Protein AF-A0A9E6JLZ6-F1 (afdb_monomer_lite)

Structure (mmCIF, N/CA/C/O backbone):
data_AF-A0A9E6JLZ6-F1
#
_entry.id   AF-A0A9E6JLZ6-F1
#
loop_
_atom_site.group_PDB
_atom_site.id
_atom_site.type_symbol
_atom_site.label_atom_id
_atom_site.label_alt_id
_atom_site.label_comp_id
_atom_site.label_asym_id
_atom_site.label_entity_id
_atom_site.label_seq_id
_atom_site.pdbx_PDB_ins_code
_atom_site.Cartn_x
_atom_site.Cartn_y
_atom_site.Cartn_z
_atom_site.occupancy
_atom_site.B_iso_or_equiv
_atom_site.auth_seq_id
_atom_site.auth_comp_id
_atom_site.auth_asym_id
_atom_site.auth_atom_id
_atom_site.pdbx_PDB_model_num
ATOM 1 N N . PRO A 1 1 ? -5.596 9.745 14.674 1.00 66.50 1 PRO A N 1
ATOM 2 C CA . PRO A 1 1 ? -6.242 10.621 13.660 1.00 66.50 1 PRO A CA 1
ATOM 3 C C . PRO A 1 1 ? -5.771 12.075 13.818 1.00 66.50 1 PRO A C 1
ATOM 5 O O . PRO A 1 1 ? -5.611 12.515 14.950 1.00 66.50 1 PRO A O 1
ATOM 8 N N . ASN A 1 2 ? -5.491 12.784 12.718 1.00 77.94 2 ASN A N 1
ATOM 9 C CA . ASN A 1 2 ? -4.925 14.142 12.719 1.00 77.94 2 ASN A CA 1
ATOM 10 C C . ASN A 1 2 ? -5.914 15.126 12.075 1.00 77.94 2 ASN A C 1
ATOM 12 O O . ASN A 1 2 ? -6.376 14.887 10.961 1.00 77.94 2 ASN A O 1
ATOM 16 N N . GLU A 1 3 ? -6.198 16.242 12.742 1.00 79.31 3 GLU A N 1
ATOM 17 C CA . GLU A 1 3 ? -7.139 17.272 12.281 1.00 79.31 3 GLU A CA 1
ATOM 18 C C . GLU A 1 3 ? -6.757 17.851 10.907 1.00 79.31 3 GLU A C 1
ATOM 20 O O . GLU A 1 3 ? -7.615 18.040 10.047 1.00 79.31 3 GLU A O 1
ATOM 25 N N . LYS A 1 4 ? -5.453 18.004 10.633 1.00 84.12 4 LYS A N 1
ATOM 26 C CA . LYS A 1 4 ? -4.950 18.453 9.322 1.00 84.12 4 LYS A CA 1
ATOM 27 C C . LYS A 1 4 ? -5.265 17.476 8.186 1.00 8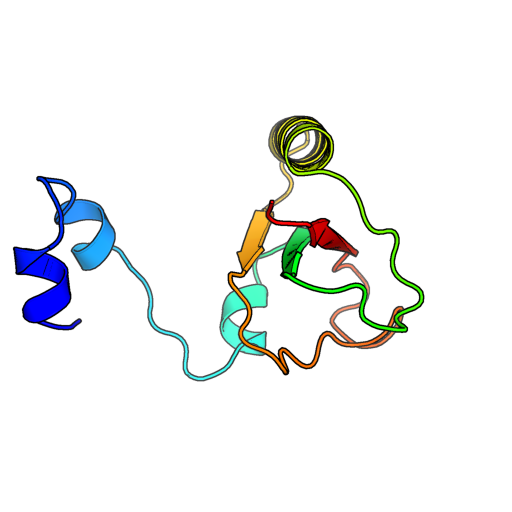4.12 4 LYS A C 1
ATOM 29 O O . LYS A 1 4 ? -5.388 17.890 7.033 1.00 84.12 4 LYS A O 1
ATOM 34 N N . ALA A 1 5 ? -5.362 16.179 8.488 1.00 81.31 5 ALA A N 1
ATOM 35 C CA . ALA A 1 5 ? -5.720 15.177 7.489 1.00 81.31 5 ALA A CA 1
ATOM 36 C C . ALA A 1 5 ? -7.194 15.326 7.083 1.00 81.31 5 ALA A C 1
ATOM 38 O O . ALA A 1 5 ? -7.500 15.260 5.898 1.00 81.31 5 ALA A O 1
ATOM 39 N N . LEU A 1 6 ? -8.079 15.616 8.045 1.00 81.62 6 LEU A N 1
ATOM 40 C CA . LEU A 1 6 ? -9.514 15.807 7.806 1.00 81.62 6 LEU A CA 1
ATOM 41 C C . LEU A 1 6 ? -9.819 17.068 6.991 1.00 81.62 6 LEU A C 1
ATOM 43 O O . LEU A 1 6 ? -10.684 17.050 6.123 1.00 81.62 6 LEU A O 1
ATOM 47 N N . THR A 1 7 ? -9.101 18.168 7.226 1.00 85.19 7 THR A N 1
ATOM 48 C CA . THR A 1 7 ? -9.277 19.389 6.417 1.00 85.19 7 THR A CA 1
ATOM 49 C C . THR A 1 7 ? -8.772 19.218 4.986 1.00 85.19 7 THR A C 1
ATOM 51 O O . THR A 1 7 ? -9.219 19.919 4.083 1.00 85.19 7 THR A O 1
ATOM 54 N N . SER A 1 8 ? -7.823 18.301 4.785 1.00 86.31 8 SER A N 1
ATOM 55 C CA . SER A 1 8 ? -7.198 18.038 3.485 1.00 86.31 8 SER A CA 1
ATOM 56 C C . SER A 1 8 ? -7.901 16.926 2.701 1.00 86.31 8 SER A C 1
ATOM 58 O O . SER A 1 8 ? -7.633 16.759 1.512 1.00 86.31 8 SER A O 1
ATOM 60 N N . SER A 1 9 ? -8.807 16.163 3.321 1.00 83.06 9 SER A N 1
ATOM 61 C CA . SER A 1 9 ? -9.619 15.180 2.610 1.00 83.06 9 SER A CA 1
ATOM 62 C C . SER A 1 9 ? -10.736 15.887 1.853 1.00 83.06 9 SER A C 1
ATOM 64 O O . SER A 1 9 ? -11.676 16.405 2.446 1.00 83.06 9 SER A O 1
ATOM 66 N N . SER A 1 10 ? -10.659 15.891 0.522 1.00 88.00 10 SER A N 1
ATOM 67 C CA . SER A 1 10 ? -11.681 16.447 -0.376 1.00 88.00 10 SER A CA 1
ATOM 68 C C . SER A 1 10 ? -12.981 15.618 -0.352 1.00 88.00 10 SER A C 1
ATOM 70 O O . SER A 1 10 ? -13.313 14.939 -1.318 1.00 88.00 10 SER A O 1
ATOM 72 N N . GLY A 1 11 ? -13.691 15.608 0.781 1.00 84.81 11 GLY A N 1
ATOM 73 C CA . GLY A 1 11 ? -14.906 14.813 1.014 1.00 84.81 11 GLY A CA 1
ATOM 74 C C . GLY A 1 11 ? -14.658 13.335 1.353 1.00 84.81 11 GLY A C 1
ATOM 75 O O . GLY A 1 11 ? -15.603 12.585 1.584 1.00 84.81 11 GLY A O 1
ATOM 76 N N . ALA A 1 12 ? -13.397 12.904 1.420 1.00 89.31 12 ALA A N 1
ATOM 77 C CA . ALA A 1 12 ? -13.000 11.522 1.701 1.00 89.31 12 ALA A CA 1
ATOM 78 C C . ALA A 1 12 ? -12.795 11.222 3.203 1.00 89.31 12 ALA A C 1
ATOM 80 O O . ALA A 1 12 ? -12.071 10.295 3.563 1.00 89.31 12 ALA A O 1
ATOM 81 N N . ASN A 1 13 ? -13.415 12.005 4.088 1.00 88.62 13 ASN A N 1
ATOM 82 C CA . ASN A 1 13 ? -13.198 11.961 5.541 1.00 88.62 13 ASN A CA 1
ATOM 83 C C . ASN A 1 13 ? -13.458 10.562 6.127 1.00 88.62 13 ASN A C 1
ATOM 85 O O . ASN A 1 13 ? -12.736 10.105 7.009 1.00 88.62 13 ASN A O 1
ATOM 89 N N . TRP A 1 14 ? -14.427 9.843 5.556 1.00 88.69 14 TRP A N 1
ATOM 90 C CA . TRP A 1 14 ? -14.798 8.481 5.941 1.00 88.69 14 TRP A CA 1
ATOM 91 C C . TRP A 1 14 ? -13.654 7.461 5.807 1.00 88.69 14 TRP A C 1
ATOM 93 O O . TRP A 1 14 ? -13.673 6.435 6.483 1.00 88.69 14 TRP A O 1
ATOM 103 N N . ILE A 1 15 ? -12.661 7.718 4.947 1.00 88.50 15 ILE A N 1
ATOM 104 C CA . ILE A 1 15 ? -11.460 6.877 4.829 1.00 88.50 15 ILE A CA 1
ATOM 105 C C . ILE A 1 15 ? -10.562 7.091 6.047 1.00 88.50 15 ILE A C 1
ATOM 107 O O . ILE A 1 15 ? -10.073 6.131 6.632 1.00 88.50 15 ILE A O 1
ATOM 111 N N . ILE A 1 16 ? -10.378 8.350 6.453 1.00 87.56 16 ILE A N 1
ATOM 112 C CA . ILE A 1 16 ? -9.540 8.725 7.598 1.00 87.56 16 ILE A CA 1
ATOM 113 C C . ILE A 1 16 ? -10.152 8.203 8.900 1.00 87.56 16 ILE A C 1
ATOM 115 O O . ILE A 1 16 ? -9.432 7.719 9.767 1.00 87.56 16 ILE A O 1
ATOM 119 N N . GLU A 1 17 ? -11.475 8.272 9.031 1.00 88.06 17 GLU A N 1
ATOM 120 C CA . GLU A 1 17 ? -12.202 7.773 10.204 1.00 88.06 17 GLU A CA 1
ATOM 121 C C . GLU A 1 17 ? -12.115 6.250 10.357 1.00 88.06 17 GLU A C 1
ATOM 123 O O . GLU A 1 17 ? -12.080 5.747 11.477 1.00 88.06 17 GLU A O 1
ATOM 128 N N . LYS A 1 18 ? -12.058 5.514 9.240 1.00 88.69 18 LYS A N 1
ATOM 129 C CA . LYS A 1 18 ? -11.934 4.048 9.222 1.00 88.69 18 LYS A CA 1
ATOM 130 C C . LYS A 1 18 ? -10.487 3.552 9.177 1.00 88.69 18 LYS A C 1
ATOM 132 O O . LYS A 1 18 ? -10.271 2.344 9.133 1.00 88.69 18 LYS A O 1
ATOM 137 N N . ALA A 1 19 ? -9.508 4.452 9.146 1.00 88.44 19 ALA A N 1
ATOM 138 C CA . ALA A 1 19 ? -8.106 4.077 9.078 1.00 88.44 19 ALA A CA 1
ATOM 139 C C . ALA A 1 19 ? -7.641 3.468 10.409 1.00 88.44 19 ALA A C 1
ATOM 141 O O . ALA A 1 19 ? -7.760 4.088 11.468 1.00 88.44 19 ALA A O 1
ATOM 142 N N . SER A 1 20 ? -7.062 2.272 10.340 1.00 88.56 20 SER A N 1
ATOM 143 C CA . SER A 1 20 ? -6.409 1.620 11.476 1.00 88.56 20 SER A CA 1
ATOM 144 C C . SER A 1 20 ? -4.986 2.146 11.653 1.00 88.56 20 SER A C 1
ATOM 146 O O . SER A 1 20 ? -4.260 2.334 10.676 1.00 88.56 20 SER A O 1
ATOM 148 N N . VAL A 1 21 ? -4.575 2.366 12.902 1.00 87.81 21 VAL A N 1
ATOM 149 C CA . VAL A 1 21 ? -3.198 2.733 13.260 1.00 87.81 21 VAL A CA 1
ATOM 150 C C . VAL A 1 21 ? -2.558 1.539 13.955 1.00 87.81 21 VAL A C 1
ATOM 152 O O . VAL A 1 21 ? -3.108 1.037 14.933 1.00 87.81 21 VAL A O 1
ATOM 155 N N . TYR A 1 22 ? -1.409 1.104 13.448 1.00 84.50 22 TYR A N 1
ATOM 156 C CA . TYR A 1 22 ? -0.622 0.001 13.996 1.00 84.50 22 TYR A CA 1
ATOM 157 C C . TYR A 1 22 ? 0.688 0.544 14.575 1.00 84.50 22 TYR A C 1
ATOM 159 O O . TYR A 1 22 ? 1.231 1.522 14.060 1.00 84.50 22 TYR A O 1
ATOM 167 N N . GLU A 1 23 ? 1.188 -0.071 15.648 1.00 83.56 23 GLU A N 1
ATOM 168 C CA . GLU A 1 23 ? 2.458 0.324 16.279 1.00 83.56 23 GLU A CA 1
ATOM 169 C C . GLU A 1 23 ? 3.681 -0.173 15.497 1.00 83.56 23 GLU A C 1
ATOM 171 O O . GLU A 1 23 ? 4.744 0.446 15.550 1.00 83.56 23 GLU A O 1
ATOM 176 N N . SER A 1 24 ? 3.522 -1.267 14.751 1.00 82.06 24 SER A N 1
ATOM 177 C CA . SER A 1 24 ? 4.570 -1.881 13.941 1.00 82.06 24 SER A CA 1
ATOM 178 C C . SER A 1 24 ? 4.071 -2.215 12.532 1.00 82.06 24 SER A C 1
ATOM 180 O O . SER A 1 24 ? 2.866 -2.344 12.289 1.00 82.06 24 SER A O 1
ATOM 182 N N . LEU A 1 25 ? 5.007 -2.348 11.588 1.00 78.69 25 LEU A N 1
ATOM 183 C CA . LEU A 1 25 ? 4.688 -2.775 10.224 1.00 78.69 25 LEU A CA 1
ATOM 184 C C . LEU A 1 25 ? 4.244 -4.242 10.220 1.00 78.69 25 LEU A C 1
ATOM 186 O O . LEU A 1 25 ? 3.309 -4.611 9.519 1.00 78.69 25 LEU A O 1
ATOM 190 N N . GLU A 1 26 ? 4.877 -5.058 11.056 1.00 80.06 26 GLU A N 1
ATOM 191 C CA . GLU A 1 26 ? 4.574 -6.469 11.244 1.00 80.06 26 GLU A CA 1
ATOM 192 C C . GLU A 1 26 ? 3.114 -6.671 11.656 1.00 80.06 26 GLU A C 1
ATOM 194 O O . GLU A 1 26 ? 2.450 -7.543 11.104 1.00 80.06 26 GLU A O 1
ATOM 199 N N . ASP A 1 27 ? 2.586 -5.839 12.563 1.00 81.00 27 ASP A N 1
ATOM 200 C CA . ASP A 1 27 ? 1.179 -5.894 12.978 1.00 81.00 27 ASP A CA 1
ATOM 201 C C . ASP A 1 27 ? 0.209 -5.536 11.849 1.00 81.00 27 ASP A C 1
ATOM 203 O O . ASP A 1 27 ? -0.863 -6.133 11.757 1.00 81.00 27 ASP A O 1
ATOM 207 N N . CYS A 1 28 ? 0.582 -4.595 10.979 1.00 81.81 28 CYS A N 1
ATOM 208 C CA . CYS A 1 28 ? -0.230 -4.191 9.831 1.00 81.81 28 CYS A CA 1
ATOM 209 C C . CYS A 1 28 ? -0.301 -5.286 8.751 1.00 81.81 28 CYS A C 1
ATOM 211 O O . CYS A 1 28 ? -1.308 -5.408 8.054 1.00 81.81 28 CYS A O 1
ATOM 213 N N . LEU A 1 29 ? 0.754 -6.097 8.627 1.00 82.38 29 LEU A N 1
ATOM 214 C CA . LEU A 1 29 ? 0.899 -7.099 7.570 1.00 82.38 29 LEU A CA 1
ATOM 215 C C . LEU A 1 29 ? 0.368 -8.495 7.937 1.00 82.38 29 LEU A C 1
ATOM 217 O O . LEU A 1 29 ? 0.370 -9.371 7.077 1.00 82.38 29 LEU A O 1
ATOM 221 N N . LYS A 1 30 ? -0.107 -8.726 9.170 1.00 82.88 30 LYS A N 1
ATOM 222 C CA . LYS A 1 30 ? -0.533 -10.067 9.635 1.00 82.88 30 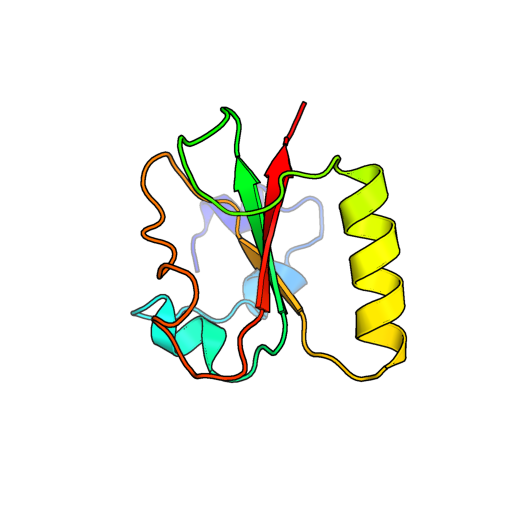LYS A CA 1
ATOM 223 C C . LYS A 1 30 ? -1.624 -10.712 8.783 1.00 82.88 30 LYS A C 1
ATOM 225 O O . LYS A 1 30 ? -1.587 -11.918 8.570 1.00 82.88 30 LYS A O 1
ATOM 230 N N . ASP A 1 31 ? -2.565 -9.912 8.295 1.00 82.75 31 ASP A N 1
ATOM 231 C CA . ASP A 1 31 ? -3.712 -10.389 7.513 1.00 82.75 31 ASP A CA 1
ATOM 232 C C . ASP A 1 31 ? -3.512 -10.193 5.999 1.00 82.75 31 ASP A C 1
ATOM 234 O O . ASP A 1 31 ? -4.461 -10.271 5.217 1.00 82.75 31 ASP A O 1
ATOM 238 N N . VAL A 1 32 ? -2.282 -9.898 5.569 1.00 82.06 32 VAL A N 1
ATOM 239 C CA . VAL A 1 32 ? -1.939 -9.577 4.183 1.00 82.06 32 VAL A CA 1
ATOM 240 C C . VAL A 1 32 ? -1.197 -10.749 3.550 1.00 82.06 32 VAL A C 1
ATOM 242 O O . VAL A 1 32 ? -0.277 -11.308 4.131 1.00 82.06 32 VAL A O 1
ATOM 245 N N . THR A 1 33 ? -1.573 -11.100 2.321 1.00 82.50 33 THR A N 1
ATOM 246 C CA . THR A 1 33 ? -0.907 -12.151 1.535 1.00 82.50 33 THR A CA 1
ATOM 247 C C . THR A 1 33 ? 0.173 -11.574 0.622 1.00 82.50 33 THR A C 1
ATOM 249 O O . THR A 1 33 ? 1.210 -12.189 0.391 1.00 82.50 33 THR A O 1
ATOM 252 N N . TYR A 1 34 ? -0.076 -10.381 0.083 1.00 81.56 34 TYR A N 1
ATOM 253 C CA . TYR A 1 34 ? 0.755 -9.769 -0.945 1.00 81.56 34 TYR A CA 1
ATOM 254 C C . TYR A 1 34 ? 1.028 -8.311 -0.642 1.00 81.56 34 TYR A C 1
ATOM 256 O O . TYR A 1 34 ? 0.118 -7.556 -0.299 1.00 81.56 34 TYR A O 1
ATOM 264 N N . VAL A 1 35 ? 2.272 -7.909 -0.847 1.00 82.12 35 VAL A N 1
ATOM 265 C CA . VAL A 1 35 ? 2.752 -6.587 -0.469 1.00 82.12 35 VAL A CA 1
ATOM 266 C C . VAL A 1 35 ? 3.394 -5.899 -1.663 1.00 82.12 35 VAL A C 1
ATOM 268 O O . VAL A 1 35 ? 4.229 -6.493 -2.344 1.00 82.12 35 VAL A O 1
ATOM 271 N N . TYR A 1 36 ? 3.019 -4.649 -1.923 1.00 82.88 36 TYR A N 1
ATOM 272 C CA . TYR A 1 36 ? 3.624 -3.841 -2.973 1.00 82.88 36 TYR A CA 1
ATOM 273 C C . TYR A 1 36 ? 4.254 -2.573 -2.425 1.00 82.88 36 TYR A C 1
ATOM 275 O O . TYR A 1 36 ? 3.581 -1.774 -1.774 1.00 82.88 36 TYR A O 1
ATOM 283 N N . ALA A 1 37 ? 5.509 -2.348 -2.809 1.00 80.88 37 ALA A N 1
ATOM 284 C CA . ALA A 1 37 ? 6.297 -1.228 -2.320 1.00 80.88 37 ALA A CA 1
ATOM 285 C C . ALA A 1 37 ? 6.505 -0.188 -3.413 1.00 80.88 37 ALA A C 1
ATOM 287 O O . ALA A 1 37 ? 7.125 -0.494 -4.437 1.00 80.88 37 ALA A O 1
ATOM 288 N N . THR A 1 38 ? 6.080 1.054 -3.190 1.00 81.25 38 THR A N 1
ATOM 289 C CA . THR A 1 38 ? 6.491 2.159 -4.064 1.00 81.25 38 THR A CA 1
ATOM 290 C C . THR A 1 38 ? 7.941 2.540 -3.768 1.00 81.25 38 THR A C 1
ATOM 292 O O . THR A 1 38 ? 8.371 2.668 -2.620 1.00 81.25 38 THR A O 1
ATOM 295 N N . THR A 1 39 ? 8.740 2.741 -4.813 1.00 71.81 39 THR A N 1
ATOM 296 C CA . THR A 1 39 ? 10.079 3.308 -4.659 1.00 71.81 39 THR A CA 1
ATOM 297 C C . THR A 1 39 ? 10.389 4.319 -5.751 1.00 71.81 39 THR A C 1
ATOM 299 O O . THR A 1 39 ? 10.006 4.151 -6.906 1.00 71.81 39 THR A O 1
ATOM 302 N N . ALA A 1 40 ? 11.094 5.388 -5.383 1.00 65.56 40 ALA A N 1
ATOM 303 C CA . ALA A 1 40 ? 11.561 6.396 -6.332 1.00 65.56 40 ALA A CA 1
ATOM 304 C C . ALA A 1 40 ? 12.888 5.999 -7.005 1.00 65.56 40 ALA A C 1
ATOM 306 O O . ALA A 1 40 ? 13.254 6.567 -8.031 1.00 65.56 40 ALA A O 1
ATOM 307 N N . ARG A 1 41 ? 13.648 5.052 -6.430 1.00 64.62 41 ARG A N 1
ATOM 308 C CA . ARG A 1 41 ? 14.969 4.648 -6.940 1.00 64.62 41 ARG A CA 1
ATOM 309 C C . ARG A 1 41 ? 15.163 3.134 -6.885 1.00 64.62 41 ARG A C 1
ATOM 311 O O . ARG A 1 41 ? 14.678 2.508 -5.945 1.00 64.62 41 ARG A O 1
ATOM 318 N N . PRO A 1 42 ? 15.901 2.543 -7.848 1.00 61.19 42 PRO A N 1
ATOM 319 C CA . PRO A 1 42 ? 16.254 1.136 -7.774 1.00 61.19 42 PRO A CA 1
ATOM 320 C C . PRO A 1 42 ? 17.092 0.938 -6.521 1.00 61.19 42 PRO A C 1
ATOM 322 O O . PRO A 1 42 ? 18.230 1.398 -6.435 1.00 61.19 42 PRO A O 1
ATOM 325 N N . ARG A 1 43 ? 16.514 0.285 -5.519 1.00 61.41 43 ARG A N 1
ATOM 326 C CA . ARG A 1 43 ? 17.286 -0.228 -4.393 1.00 61.41 43 ARG A CA 1
ATOM 327 C C . ARG A 1 43 ? 18.058 -1.425 -4.943 1.00 61.41 43 ARG A C 1
ATOM 329 O O . ARG A 1 43 ? 17.496 -2.172 -5.739 1.00 61.41 43 ARG A O 1
ATOM 336 N N . GLY A 1 44 ? 19.327 -1.602 -4.567 1.00 57.59 44 GLY A N 1
ATOM 337 C CA . GLY A 1 44 ? 20.155 -2.768 -4.925 1.00 57.59 44 GLY A CA 1
ATOM 338 C C . GLY A 1 44 ? 19.637 -4.065 -4.287 1.00 57.59 44 GLY A C 1
ATOM 339 O O . GLY A 1 44 ? 20.349 -4.747 -3.560 1.00 57.59 44 GLY A O 1
ATOM 340 N N . MET A 1 45 ? 18.355 -4.339 -4.486 1.00 61.19 45 MET A N 1
ATOM 341 C CA . MET A 1 45 ? 17.539 -5.366 -3.879 1.00 61.19 45 MET A CA 1
ATOM 342 C C . MET A 1 45 ? 17.260 -6.421 -4.946 1.00 61.19 45 MET A C 1
ATOM 344 O O . MET A 1 45 ? 17.021 -6.099 -6.103 1.00 61.19 45 MET A O 1
ATOM 348 N N . ILE A 1 46 ? 17.258 -7.691 -4.549 1.00 62.28 46 ILE A N 1
ATOM 349 C CA . ILE A 1 46 ? 17.084 -8.847 -5.450 1.00 62.28 46 ILE A CA 1
ATOM 350 C C . ILE A 1 46 ? 15.597 -9.048 -5.829 1.00 62.28 46 ILE A C 1
ATOM 352 O O . ILE A 1 46 ? 15.203 -10.086 -6.351 1.00 62.28 46 ILE A O 1
ATOM 356 N N . LYS A 1 47 ? 14.730 -8.075 -5.530 1.00 66.31 47 LYS A N 1
ATOM 357 C CA . LYS A 1 47 ? 13.297 -8.164 -5.820 1.00 66.31 47 LYS A CA 1
ATOM 358 C C . LYS A 1 47 ? 13.014 -7.580 -7.202 1.00 66.31 47 LYS A C 1
ATOM 360 O O . LYS A 1 47 ? 13.604 -6.572 -7.583 1.00 66.31 47 LYS A O 1
ATOM 365 N N . GLU A 1 48 ? 12.125 -8.237 -7.940 1.00 71.12 48 GLU A N 1
ATOM 366 C CA . GLU A 1 48 ? 11.692 -7.791 -9.263 1.00 71.12 48 GLU A CA 1
ATOM 367 C C . GLU A 1 48 ? 11.031 -6.421 -9.153 1.00 71.12 48 GLU A C 1
ATOM 369 O O . GLU A 1 48 ? 10.107 -6.253 -8.360 1.00 71.12 48 GLU A O 1
ATOM 374 N N . VAL A 1 49 ? 11.509 -5.453 -9.936 1.00 77.38 49 VAL A N 1
ATOM 375 C CA . VAL A 1 49 ? 10.907 -4.124 -9.978 1.00 77.38 49 VAL A CA 1
ATOM 376 C C . VAL A 1 49 ? 10.033 -3.997 -11.213 1.00 77.38 49 VAL A C 1
ATOM 378 O O . VAL A 1 49 ? 10.514 -4.154 -12.335 1.00 77.38 49 VAL A O 1
ATOM 381 N N . ILE A 1 50 ? 8.760 -3.683 -10.994 1.00 83.31 50 ILE A N 1
ATOM 382 C CA . ILE A 1 50 ? 7.760 -3.535 -12.056 1.00 83.31 50 ILE A CA 1
ATOM 383 C C . ILE A 1 50 ? 7.298 -2.075 -12.201 1.00 83.31 50 ILE A C 1
ATOM 385 O O . ILE A 1 50 ? 7.661 -1.196 -11.417 1.00 83.31 50 ILE A O 1
ATOM 389 N N . THR A 1 51 ? 6.524 -1.792 -13.246 1.00 86.31 51 THR A N 1
ATOM 390 C CA . THR A 1 51 ? 5.871 -0.488 -13.477 1.00 86.31 51 THR A CA 1
ATOM 391 C C . THR A 1 51 ? 4.546 -0.375 -12.707 1.00 86.31 51 THR A C 1
ATOM 393 O O . THR A 1 51 ? 3.955 -1.410 -12.377 1.00 86.31 51 THR A O 1
ATOM 396 N N . PRO A 1 52 ? 4.014 0.842 -12.464 1.00 85.00 52 PRO A N 1
ATOM 397 C CA . PRO A 1 52 ? 2.688 1.024 -11.864 1.00 85.00 52 PRO A CA 1
ATOM 398 C C . PRO A 1 52 ? 1.574 0.274 -12.603 1.00 85.00 52 PRO A C 1
ATOM 400 O O . PRO A 1 52 ? 0.688 -0.315 -11.983 1.00 85.00 52 PRO A O 1
ATOM 403 N N . GLU A 1 53 ? 1.614 0.252 -13.936 1.00 89.75 53 GLU A N 1
ATOM 404 C CA . GLU A 1 53 ? 0.605 -0.411 -14.760 1.00 89.7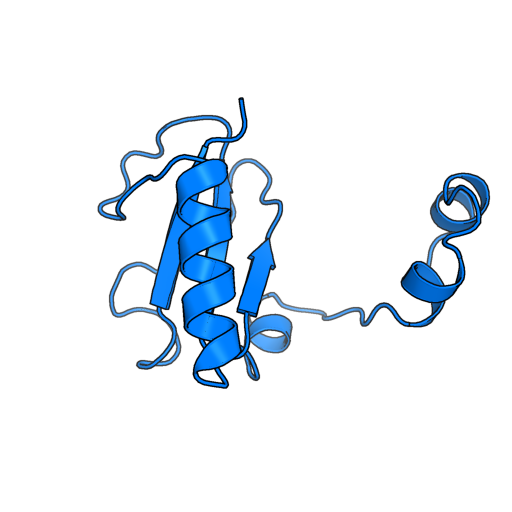5 53 GLU A CA 1
ATOM 405 C C . GLU A 1 53 ? 0.651 -1.931 -14.593 1.00 89.75 53 GLU A C 1
ATOM 407 O O . GLU A 1 53 ? -0.397 -2.586 -14.544 1.00 89.75 53 GLU A O 1
ATOM 412 N N . GLN A 1 54 ? 1.857 -2.498 -14.504 1.00 89.44 54 GLN A N 1
ATOM 413 C CA . GLN A 1 54 ? 2.058 -3.920 -14.228 1.00 89.44 54 GLN A CA 1
ATOM 414 C C . GLN A 1 54 ? 1.598 -4.267 -12.812 1.00 89.44 54 GLN A C 1
ATOM 416 O O . GLN A 1 54 ? 0.824 -5.212 -12.663 1.00 89.44 54 GLN A O 1
ATOM 421 N N . ALA A 1 55 ? 1.975 -3.464 -11.811 1.00 87.38 55 ALA A N 1
ATOM 422 C CA . ALA A 1 55 ? 1.534 -3.642 -10.430 1.00 87.38 55 ALA A CA 1
ATOM 423 C C . ALA A 1 55 ? 0.003 -3.644 -10.343 1.00 87.38 55 ALA A C 1
ATOM 425 O O . ALA A 1 55 ? -0.589 -4.587 -9.829 1.00 87.38 55 ALA A O 1
ATOM 426 N N . GLY A 1 56 ? -0.670 -2.672 -10.966 1.00 89.62 56 GLY A N 1
ATOM 427 C CA . GLY A 1 56 ? -2.132 -2.613 -10.965 1.00 89.62 56 GLY A CA 1
ATOM 428 C C . GLY A 1 56 ? -2.811 -3.813 -11.642 1.00 89.62 56 GLY A C 1
ATOM 429 O O . GLY A 1 56 ? -3.896 -4.224 -11.225 1.00 89.62 56 GLY A O 1
ATOM 430 N N . ARG A 1 57 ? -2.210 -4.391 -12.692 1.00 91.62 57 ARG A N 1
ATOM 431 C CA . ARG A 1 57 ? -2.729 -5.615 -13.335 1.00 91.62 57 ARG A CA 1
ATOM 432 C C . ARG A 1 57 ? -2.556 -6.837 -12.439 1.00 91.62 57 ARG A C 1
ATOM 434 O O . ARG A 1 57 ? -3.503 -7.608 -12.299 1.00 91.62 57 ARG A O 1
ATOM 441 N N . ASP A 1 58 ? -1.384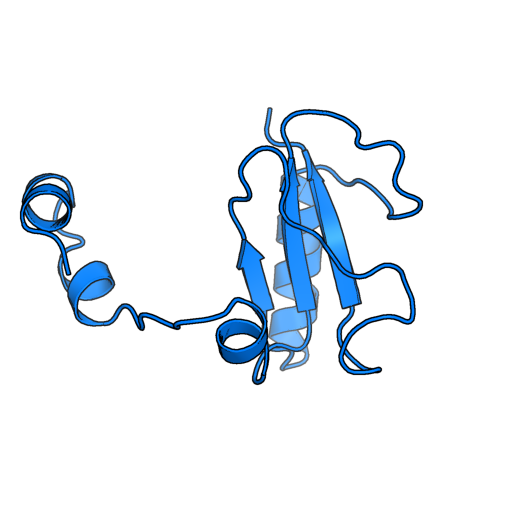 -6.979 -11.834 1.00 89.00 58 ASP A N 1
ATOM 442 C CA . ASP A 1 58 ? -1.052 -8.086 -10.940 1.00 89.00 58 ASP A CA 1
ATOM 443 C C . ASP A 1 58 ? -1.910 -8.057 -9.663 1.00 89.00 58 ASP A C 1
ATOM 445 O O . ASP A 1 58 ? -2.564 -9.047 -9.333 1.00 89.00 58 ASP A O 1
ATOM 449 N N . MET A 1 59 ? -2.054 -6.881 -9.040 1.00 89.62 59 MET A N 1
ATOM 450 C CA . MET A 1 59 ? -2.941 -6.653 -7.894 1.00 89.62 59 MET A CA 1
ATOM 451 C C . MET A 1 59 ? -4.370 -7.128 -8.184 1.00 89.62 59 MET A C 1
ATOM 453 O O . MET A 1 59 ? -4.936 -7.918 -7.430 1.00 89.62 59 MET A O 1
ATOM 457 N N . ARG A 1 60 ? -4.957 -6.713 -9.316 1.00 91.00 60 ARG A N 1
ATOM 458 C CA . ARG A 1 60 ? -6.314 -7.148 -9.694 1.00 91.00 60 ARG A CA 1
ATOM 459 C C . ARG A 1 60 ? -6.419 -8.663 -9.848 1.00 91.00 60 ARG A C 1
ATOM 461 O O . ARG A 1 60 ? -7.410 -9.246 -9.415 1.00 91.00 60 ARG A O 1
ATOM 468 N N . ALA A 1 61 ? -5.417 -9.300 -10.451 1.00 90.06 61 ALA A N 1
ATOM 469 C CA . ALA A 1 61 ? -5.403 -10.748 -10.621 1.00 90.06 61 ALA A CA 1
ATOM 470 C C . ALA A 1 61 ? -5.326 -11.487 -9.274 1.00 90.06 61 ALA A C 1
ATOM 472 O O . ALA A 1 61 ? -5.998 -12.502 -9.096 1.00 90.06 61 ALA A O 1
ATOM 473 N N . ARG A 1 62 ? -4.552 -10.968 -8.315 1.00 87.38 62 ARG A N 1
ATOM 474 C CA . ARG A 1 62 ? -4.407 -11.544 -6.969 1.00 87.38 62 ARG A CA 1
ATOM 475 C C . ARG A 1 62 ? -5.645 -11.331 -6.102 1.00 87.38 62 ARG A C 1
ATOM 477 O O . ARG A 1 62 ? -6.106 -12.282 -5.476 1.00 87.38 62 ARG A O 1
ATOM 484 N N . MET A 1 63 ? -6.253 -10.144 -6.151 1.00 87.25 63 MET A N 1
ATOM 485 C CA . MET A 1 63 ? -7.542 -9.885 -5.491 1.00 87.25 63 MET A CA 1
ATOM 486 C C . MET A 1 63 ? -8.633 -10.827 -6.001 1.00 87.25 63 MET A C 1
ATOM 488 O O . MET A 1 63 ? -9.406 -11.361 -5.212 1.00 87.25 63 MET A O 1
ATOM 492 N N . ALA A 1 64 ? -8.675 -11.088 -7.313 1.00 90.12 64 ALA A N 1
ATOM 493 C CA . ALA A 1 64 ? -9.644 -12.013 -7.904 1.00 90.12 64 ALA A CA 1
ATOM 494 C C . ALA A 1 64 ? -9.480 -13.466 -7.417 1.00 90.12 64 ALA A C 1
ATOM 496 O O . ALA A 1 64 ? -10.420 -14.251 -7.504 1.00 90.12 64 ALA A O 1
ATOM 497 N N . ARG A 1 65 ? -8.304 -13.827 -6.889 1.00 87.94 65 ARG A N 1
ATOM 498 C CA . ARG A 1 65 ? -8.017 -15.140 -6.289 1.00 87.94 65 ARG A CA 1
ATOM 499 C C . ARG A 1 65 ? -8.271 -15.177 -4.777 1.00 87.94 65 ARG A C 1
ATOM 501 O O . ARG A 1 65 ? -7.992 -16.193 -4.153 1.00 87.94 65 ARG A O 1
ATOM 508 N N . GLY A 1 66 ? -8.787 -14.092 -4.197 1.00 84.62 66 GLY A N 1
ATOM 509 C CA . GLY A 1 66 ? -9.035 -13.971 -2.760 1.00 84.62 66 GLY A CA 1
ATOM 510 C C . GLY A 1 66 ? -7.811 -13.566 -1.937 1.00 84.62 66 GLY A C 1
ATOM 511 O O . GLY A 1 66 ? -7.862 -13.650 -0.716 1.00 84.62 66 GLY A O 1
ATOM 512 N N . GLY A 1 67 ? -6.719 -13.131 -2.577 1.00 81.25 67 GLY A N 1
ATOM 513 C CA . GLY A 1 67 ? -5.532 -12.654 -1.868 1.00 81.25 67 GLY A CA 1
ATOM 514 C C . GLY A 1 67 ? -5.758 -11.287 -1.223 1.00 81.25 67 GLY A C 1
ATOM 515 O O . GLY A 1 67 ? -6.271 -10.370 -1.873 1.00 81.25 67 GLY A O 1
ATOM 516 N N . ALA A 1 68 ? -5.332 -11.135 0.030 1.00 82.88 68 ALA A N 1
ATOM 517 C CA . ALA A 1 68 ? -5.297 -9.843 0.704 1.00 82.88 68 ALA A CA 1
ATOM 518 C C . ALA A 1 68 ? -4.060 -9.059 0.250 1.00 82.88 68 ALA A C 1
ATOM 520 O O . ALA A 1 68 ? -2.946 -9.588 0.246 1.00 82.88 68 ALA A O 1
ATOM 521 N N . LEU A 1 69 ? -4.261 -7.805 -0.156 1.00 84.19 69 LEU A N 1
ATOM 522 C CA . LEU A 1 69 ? -3.203 -6.939 -0.670 1.00 84.19 69 LEU A CA 1
ATOM 523 C C . LEU A 1 69 ? -2.898 -5.798 0.298 1.00 84.19 69 LEU A C 1
ATOM 525 O O . LEU A 1 69 ? -3.817 -5.167 0.819 1.00 84.19 69 LEU A O 1
ATOM 529 N N . HIS A 1 70 ? -1.621 -5.454 0.410 1.00 83.25 70 HIS A N 1
ATOM 530 C CA . HIS A 1 70 ? -1.151 -4.203 0.983 1.00 83.25 70 HIS A CA 1
ATOM 531 C C . HIS A 1 70 ? -0.303 -3.447 -0.037 1.00 83.25 70 HIS A C 1
ATOM 533 O O . HIS A 1 70 ? 0.481 -4.037 -0.780 1.00 83.25 70 HIS A O 1
ATOM 539 N N . LEU A 1 71 ? -0.484 -2.133 -0.071 1.00 83.06 71 LEU A N 1
ATOM 540 C CA . LEU A 1 71 ? 0.346 -1.209 -0.826 1.00 83.06 71 LEU A CA 1
ATOM 541 C C . LEU A 1 71 ? 0.968 -0.258 0.188 1.00 83.06 71 LEU A C 1
ATOM 543 O O . LEU A 1 71 ? 0.235 0.525 0.795 1.00 83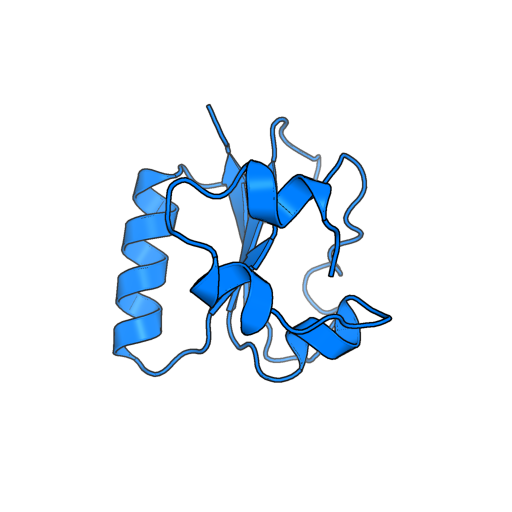.06 71 LEU A O 1
ATOM 547 N N . GLU A 1 72 ? 2.285 -0.302 0.349 1.00 78.75 72 GLU A N 1
ATOM 548 C CA . GLU A 1 72 ? 2.972 0.669 1.192 1.00 78.75 72 GLU A CA 1
ATOM 549 C C . GLU A 1 72 ? 3.595 1.798 0.376 1.00 78.75 72 GLU A C 1
ATOM 551 O O . GLU A 1 72 ? 4.230 1.585 -0.662 1.00 78.75 72 GLU A O 1
ATOM 556 N N . ASP A 1 73 ? 3.440 3.018 0.897 1.00 72.88 73 ASP A N 1
ATOM 557 C CA . ASP A 1 73 ? 4.186 4.184 0.437 1.00 72.88 73 ASP A CA 1
ATOM 558 C C . ASP A 1 73 ? 5.383 4.383 1.372 1.00 72.88 73 ASP A C 1
ATOM 560 O O . ASP A 1 73 ? 5.268 4.903 2.484 1.00 72.88 73 ASP A O 1
ATOM 564 N N . GLY A 1 74 ? 6.530 3.840 0.969 1.00 63.09 74 GLY A N 1
ATOM 565 C CA . GLY A 1 74 ? 7.707 3.740 1.821 1.00 63.09 74 GLY A CA 1
ATOM 566 C C . GLY A 1 74 ? 8.722 4.843 1.552 1.00 63.09 74 GLY A C 1
ATOM 567 O O . GLY A 1 74 ? 9.409 4.825 0.528 1.00 63.09 74 GLY A O 1
ATOM 568 N N . ALA A 1 75 ? 8.909 5.724 2.541 1.00 50.25 75 ALA A N 1
ATOM 569 C CA . ALA A 1 75 ? 10.104 6.550 2.692 1.00 50.25 75 ALA A CA 1
ATOM 570 C C . ALA A 1 75 ? 11.389 5.696 2.623 1.00 50.25 75 ALA A C 1
ATOM 572 O O . ALA A 1 75 ? 11.372 4.463 2.604 1.00 50.25 75 ALA A O 1
ATOM 573 N N . GLU A 1 76 ? 12.526 6.368 2.548 1.00 41.91 76 GLU A N 1
ATOM 574 C CA . GLU A 1 76 ? 13.801 5.910 1.986 1.00 41.91 76 GLU A CA 1
ATOM 575 C C . GLU A 1 76 ? 14.428 4.645 2.631 1.00 41.91 76 GLU A C 1
ATOM 577 O O . GLU A 1 76 ? 15.423 4.149 2.113 1.00 41.91 76 GLU A O 1
ATOM 582 N N . ASP A 1 77 ? 13.815 4.061 3.671 1.00 43.59 77 ASP A N 1
ATOM 583 C CA . ASP A 1 77 ? 14.329 2.923 4.446 1.00 43.59 77 ASP A CA 1
ATOM 584 C C . ASP A 1 77 ? 13.240 1.980 5.023 1.00 43.59 77 ASP A C 1
ATOM 586 O O . ASP A 1 77 ? 13.355 1.479 6.142 1.00 43.59 77 ASP A O 1
ATOM 590 N N . ALA A 1 78 ? 12.146 1.713 4.294 1.00 46.59 78 ALA A N 1
ATOM 591 C CA . ALA A 1 78 ? 11.298 0.564 4.637 1.00 46.59 78 ALA A CA 1
ATOM 592 C C . ALA A 1 78 ? 12.152 -0.714 4.528 1.00 46.59 78 ALA A C 1
ATOM 594 O O . ALA A 1 78 ? 12.468 -1.168 3.420 1.00 46.59 78 ALA A O 1
ATOM 595 N N . ARG A 1 79 ? 12.583 -1.240 5.681 1.00 50.78 79 ARG A N 1
ATOM 596 C CA . ARG A 1 79 ? 13.297 -2.509 5.842 1.00 50.78 79 ARG A CA 1
ATOM 597 C C . ARG A 1 79 ? 12.372 -3.648 5.436 1.00 50.78 79 ARG A C 1
ATOM 599 O O . ARG A 1 79 ? 11.824 -4.349 6.277 1.00 50.78 79 ARG A O 1
ATOM 606 N N . PHE A 1 80 ? 12.179 -3.816 4.131 1.00 54.06 80 PHE A N 1
ATOM 607 C CA . PHE A 1 80 ? 11.531 -5.007 3.625 1.00 54.06 80 PHE A CA 1
ATOM 608 C C . PHE A 1 80 ? 12.381 -6.195 4.002 1.00 54.06 80 PHE A C 1
ATOM 610 O O . PHE A 1 80 ? 13.576 -6.208 3.675 1.00 54.06 80 PHE A O 1
ATOM 617 N N . PRO A 1 81 ? 11.773 -7.207 4.614 1.00 52.03 81 PRO A N 1
ATOM 618 C CA . PRO A 1 81 ? 12.520 -8.394 4.900 1.00 52.03 81 PRO A CA 1
ATOM 619 C C . PRO A 1 81 ? 12.911 -9.034 3.555 1.00 52.03 81 PRO A C 1
ATOM 621 O O . PRO A 1 81 ? 12.217 -8.906 2.524 1.00 52.03 81 PRO A O 1
ATOM 624 N N . ARG A 1 82 ? 14.132 -9.575 3.502 1.00 50.06 82 ARG A N 1
ATOM 625 C CA . ARG A 1 82 ? 14.654 -10.209 2.285 1.00 50.06 82 ARG A CA 1
ATOM 626 C C . ARG A 1 82 ? 13.790 -11.429 1.960 1.00 50.06 82 ARG A C 1
ATOM 628 O O . ARG A 1 82 ? 13.020 -11.889 2.787 1.00 50.06 82 ARG A O 1
ATOM 635 N N . ARG A 1 83 ? 13.883 -11.963 0.740 1.00 44.06 83 ARG A N 1
ATOM 636 C CA . ARG A 1 83 ? 13.182 -13.214 0.402 1.00 44.06 83 ARG A CA 1
ATOM 637 C C . ARG A 1 83 ? 13.582 -14.294 1.426 1.00 44.06 83 ARG A C 1
ATOM 639 O O . ARG A 1 83 ? 14.765 -14.612 1.497 1.00 44.06 83 ARG A O 1
ATOM 646 N N . GLY A 1 84 ? 12.619 -14.809 2.195 1.00 50.09 84 GLY A N 1
ATOM 647 C CA . GLY A 1 84 ? 12.851 -15.764 3.293 1.00 50.09 84 GLY A CA 1
ATOM 648 C C . GLY A 1 84 ? 12.993 -15.147 4.693 1.00 50.09 84 GLY A C 1
ATOM 649 O O . GLY A 1 84 ? 13.264 -15.868 5.645 1.00 50.09 84 GLY A O 1
ATOM 650 N N . GLU A 1 85 ? 12.823 -13.835 4.832 1.00 46.50 85 GLU A N 1
ATOM 651 C CA . GLU A 1 85 ? 12.603 -13.157 6.109 1.00 46.50 85 GLU A CA 1
ATOM 652 C C . GLU A 1 85 ? 11.165 -12.591 6.069 1.00 46.50 85 GLU A C 1
ATOM 654 O O . GLU A 1 85 ? 10.751 -12.029 5.052 1.00 46.50 85 GLU A O 1
ATOM 659 N N . GLY A 1 86 ? 10.387 -12.751 7.140 1.00 51.91 86 GLY A N 1
ATOM 660 C CA . GLY A 1 86 ? 8.939 -12.469 7.171 1.00 51.91 86 GLY A CA 1
ATOM 661 C C . GLY A 1 86 ? 8.107 -13.757 7.253 1.00 51.91 86 GLY A C 1
ATOM 662 O O . GLY A 1 86 ? 8.681 -14.837 7.135 1.00 51.91 86 GLY A O 1
ATOM 663 N N . PRO A 1 87 ? 6.787 -13.684 7.514 1.00 51.50 87 PRO A N 1
ATOM 664 C CA . PRO A 1 87 ? 5.943 -14.876 7.484 1.00 51.50 87 PRO A CA 1
ATOM 665 C C . PRO A 1 87 ? 6.100 -15.555 6.120 1.00 51.50 87 PRO A C 1
ATOM 667 O O . PRO A 1 87 ? 6.069 -14.874 5.095 1.00 51.50 87 PRO A O 1
ATOM 670 N N . ASP A 1 88 ? 6.316 -16.873 6.126 1.00 53.59 88 ASP A N 1
ATOM 671 C CA . ASP A 1 88 ? 6.787 -17.656 4.970 1.00 53.59 88 ASP A CA 1
ATOM 672 C C . ASP A 1 88 ? 5.906 -17.515 3.706 1.00 53.59 88 ASP A C 1
ATOM 674 O O . ASP A 1 88 ? 6.359 -17.795 2.595 1.00 53.59 88 ASP A O 1
ATOM 678 N N . ASP A 1 89 ? 4.680 -17.011 3.868 1.00 53.44 89 ASP A N 1
ATOM 679 C CA . ASP A 1 89 ? 3.660 -16.857 2.829 1.00 53.44 89 ASP A CA 1
ATOM 680 C C . ASP A 1 89 ? 3.547 -15.434 2.236 1.00 53.44 89 ASP A C 1
ATOM 682 O O . ASP A 1 89 ? 2.767 -15.218 1.306 1.00 53.44 89 ASP A O 1
ATOM 686 N N . LEU A 1 90 ? 4.294 -14.448 2.751 1.00 60.31 90 LEU A N 1
ATOM 687 C CA . LEU A 1 90 ? 4.181 -13.049 2.320 1.00 60.31 90 LEU A CA 1
ATOM 688 C C . LEU A 1 90 ? 5.036 -12.772 1.076 1.00 60.31 90 LEU A C 1
ATOM 690 O O . LEU A 1 90 ? 6.261 -12.633 1.148 1.00 60.31 90 LEU A O 1
ATOM 694 N N . GLU A 1 91 ? 4.393 -12.627 -0.081 1.00 67.06 91 GLU A N 1
ATOM 695 C CA . GLU A 1 91 ? 5.088 -12.298 -1.330 1.00 67.06 91 GLU A CA 1
ATOM 696 C C . GLU A 1 91 ? 5.102 -10.773 -1.560 1.00 67.06 91 GLU A C 1
ATOM 698 O O . GLU A 1 91 ? 4.057 -10.124 -1.639 1.00 67.06 91 GLU A O 1
ATOM 703 N N . ALA A 1 92 ? 6.305 -10.191 -1.653 1.00 66.19 92 ALA A N 1
ATOM 704 C CA . ALA A 1 92 ? 6.515 -8.745 -1.755 1.00 66.19 92 ALA A CA 1
ATOM 705 C C . ALA A 1 92 ? 7.106 -8.320 -3.113 1.00 66.19 92 ALA A C 1
ATOM 707 O O . ALA A 1 92 ? 8.171 -8.810 -3.504 1.00 66.19 92 ALA A O 1
ATOM 708 N N . HIS A 1 93 ? 6.480 -7.340 -3.772 1.00 68.81 93 HIS A N 1
ATOM 709 C CA . HIS A 1 93 ? 6.846 -6.826 -5.097 1.00 68.81 93 HIS A CA 1
ATOM 710 C C . HIS A 1 93 ? 7.090 -5.304 -5.080 1.00 68.81 93 HIS A C 1
ATOM 712 O O . HIS A 1 93 ? 6.144 -4.527 -4.937 1.00 68.81 93 HIS A O 1
ATOM 718 N N . PRO A 1 94 ? 8.333 -4.820 -5.247 1.00 66.00 94 PRO A N 1
ATOM 719 C CA . PRO A 1 94 ? 8.578 -3.395 -5.428 1.00 66.00 94 PRO A CA 1
ATOM 720 C C . PRO A 1 94 ? 8.177 -2.919 -6.830 1.00 66.00 94 PRO A C 1
ATOM 722 O O . PRO A 1 94 ? 8.279 -3.646 -7.817 1.00 66.00 94 PRO A O 1
ATOM 725 N N . PHE A 1 95 ? 7.783 -1.655 -6.942 1.00 71.31 95 PHE A N 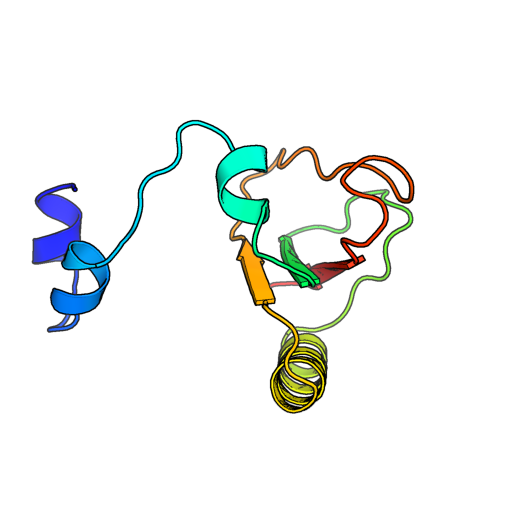1
ATOM 726 C CA . PHE A 1 95 ? 7.541 -1.009 -8.227 1.00 71.31 95 PHE A CA 1
ATOM 727 C C . PHE A 1 95 ? 7.887 0.482 -8.194 1.00 71.31 95 PHE A C 1
ATOM 729 O O . PHE A 1 95 ? 7.912 1.124 -7.140 1.00 71.31 95 PHE A O 1
ATOM 736 N N . PHE A 1 96 ? 8.195 1.037 -9.364 1.00 65.00 96 PHE A N 1
ATOM 737 C CA . PHE A 1 96 ? 8.582 2.441 -9.480 1.00 65.00 96 PHE A CA 1
ATOM 738 C C . PHE A 1 96 ? 7.385 3.370 -9.520 1.00 65.00 96 PHE A C 1
ATOM 740 O O . PHE A 1 96 ? 6.444 3.128 -10.267 1.00 65.00 96 PHE A O 1
ATOM 747 N N . ARG A 1 97 ? 7.477 4.488 -8.802 1.00 62.62 97 ARG A N 1
ATOM 748 C CA . ARG A 1 97 ? 6.613 5.648 -9.023 1.00 62.62 97 ARG A CA 1
ATOM 749 C C . ARG A 1 97 ? 7.364 6.635 -9.922 1.00 62.62 97 ARG A C 1
ATOM 751 O O . ARG A 1 97 ? 8.451 7.070 -9.546 1.00 62.62 97 ARG A O 1
ATOM 758 N N . VAL A 1 98 ? 6.819 6.909 -11.111 1.00 53.62 98 VAL A N 1
ATOM 759 C CA . VAL A 1 98 ? 7.284 7.986 -12.014 1.00 53.62 98 VAL A CA 1
ATOM 760 C C . VAL A 1 98 ? 6.983 9.360 -11.435 1.00 53.62 98 VAL A C 1
ATOM 762 O O . VAL A 1 98 ? 5.935 9.495 -10.761 1.00 53.62 98 VAL A O 1
#

Secondary structure (DSSP, 8-state):
--HHHHHHSSS-HHHHHT----SSHHHHHTT-SEEEEEESS--S-SSPPB-HHHHHHHHHHHHTTT--EEEEE--TT--PPPTTSSSTT-EEEEEE--

Foldseek 3Di:
DDPVVCVVPPPVNVCVVPDDDDPDPLVVCPQAQEEEEEDADDDPAPADEAEPVVVVVVVVVCVVVVGHYYYDDDDPDPCDDHQVPHDVRYHYHYYYDD

Radius of gyration: 14.87 Å; chains: 1; bounding box: 35×37×31 Å

Sequence (98 aa):
PNEKALTSSSGANWIIEKASVYESLEDCLKDVTYVYATTARPRGMIKEVITPEQAGRDMRARMARGGALHLEDGAEDARFPRRGEGPDDLEAHPFFRV

pLDDT: mean 74.96, std 14.15, range [41.91, 91.62]